Protein AF-A0A8J2TFR5-F1 (afdb_monomer)

Radius of gyration: 13.32 Å; Cα contacts (8 Å, |Δi|>4): 48; chains: 1; bounding box: 30×21×37 Å

Nearest PDB structures (foldseek):
  3hps-assembly1_A  TM=4.796E-01  e=9.541E+00  Mycobacterium tuberculosis H37Rv

Structure (mmCIF, N/CA/C/O backbone):
data_AF-A0A8J2TFR5-F1
#
_entry.id   AF-A0A8J2TFR5-F1
#
loop_
_atom_site.group_PDB
_atom_site.id
_atom_site.type_symbol
_atom_site.label_atom_id
_atom_site.label_alt_id
_atom_site.label_comp_id
_atom_site.label_asym_id
_atom_site.label_entity_id
_atom_site.label_seq_id
_atom_site.pdbx_PDB_ins_code
_atom_site.Cartn_x
_atom_site.Cartn_y
_atom_site.Cartn_z
_atom_site.occupancy
_atom_site.B_iso_or_equiv
_atom_site.auth_seq_id
_atom_site.auth_comp_id
_atom_site.auth_asym_id
_atom_site.auth_atom_id
_atom_site.pdbx_PDB_model_num
ATOM 1 N N . MET A 1 1 ? 2.050 -0.258 -4.027 1.00 89.75 1 MET A N 1
ATOM 2 C CA . MET A 1 1 ? 1.462 -1.608 -4.182 1.00 89.75 1 MET A CA 1
ATOM 3 C C . MET A 1 1 ? 1.231 -1.998 -5.638 1.00 89.75 1 MET A C 1
ATOM 5 O O . MET A 1 1 ? 1.924 -2.883 -6.111 1.00 89.75 1 MET A O 1
ATOM 9 N N . LEU A 1 2 ? 0.336 -1.342 -6.390 1.00 92.94 2 LEU A N 1
ATOM 10 C CA . LEU A 1 2 ? -0.006 -1.774 -7.761 1.00 92.94 2 LEU A CA 1
ATOM 11 C C . LEU A 1 2 ? 1.183 -1.796 -8.731 1.00 92.94 2 LEU A C 1
ATOM 13 O O . LEU A 1 2 ? 1.466 -2.825 -9.327 1.00 92.94 2 LEU A O 1
ATOM 17 N N . LYS A 1 3 ? 1.939 -0.703 -8.833 1.00 92.00 3 LYS A N 1
ATOM 18 C CA . LYS A 1 3 ? 3.155 -0.666 -9.657 1.00 92.00 3 LYS A CA 1
ATOM 19 C C . LYS A 1 3 ? 4.168 -1.756 -9.274 1.00 92.00 3 LYS A C 1
ATOM 21 O O . LYS A 1 3 ? 4.768 -2.364 -10.147 1.00 92.00 3 LYS A O 1
ATOM 26 N N . TYR A 1 4 ? 4.304 -2.046 -7.978 1.00 91.06 4 TYR A N 1
ATOM 27 C CA . TYR A 1 4 ? 5.177 -3.113 -7.485 1.00 91.06 4 TYR A CA 1
ATOM 28 C C . TYR A 1 4 ? 4.704 -4.503 -7.942 1.00 91.06 4 TYR A C 1
ATOM 30 O O . TYR A 1 4 ? 5.518 -5.312 -8.383 1.00 91.06 4 TYR A O 1
ATOM 38 N N . LYS A 1 5 ? 3.390 -4.760 -7.882 1.00 91.69 5 LYS A N 1
ATOM 39 C CA . LYS A 1 5 ? 2.767 -6.009 -8.340 1.00 91.69 5 LYS A CA 1
ATOM 40 C C . LYS A 1 5 ? 2.947 -6.214 -9.847 1.00 91.69 5 LYS A C 1
ATOM 42 O O . LYS A 1 5 ? 3.450 -7.240 -10.272 1.00 91.69 5 LYS A O 1
ATOM 47 N N . TYR A 1 6 ? 2.597 -5.207 -10.644 1.00 91.50 6 TYR A N 1
ATOM 48 C CA . TYR A 1 6 ? 2.495 -5.330 -12.104 1.00 91.50 6 TYR A CA 1
ATOM 49 C C . TYR A 1 6 ? 3.782 -5.004 -12.880 1.00 91.50 6 TYR A C 1
ATOM 51 O O . TYR A 1 6 ? 3.823 -5.202 -14.090 1.00 91.50 6 TYR A O 1
ATOM 59 N N . GLN A 1 7 ? 4.832 -4.503 -12.222 1.00 91.06 7 GLN A N 1
ATOM 60 C CA . GLN A 1 7 ? 6.147 -4.283 -12.836 1.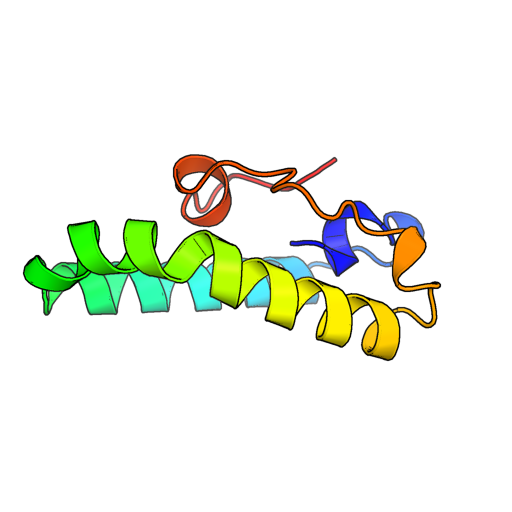00 91.06 7 GLN A CA 1
ATOM 61 C C . GLN A 1 7 ? 7.245 -5.016 -12.053 1.00 91.06 7 GLN A C 1
ATOM 63 O O . GLN A 1 7 ? 8.150 -4.385 -11.503 1.00 91.06 7 GLN A O 1
ATOM 68 N N . SER A 1 8 ? 7.165 -6.350 -11.99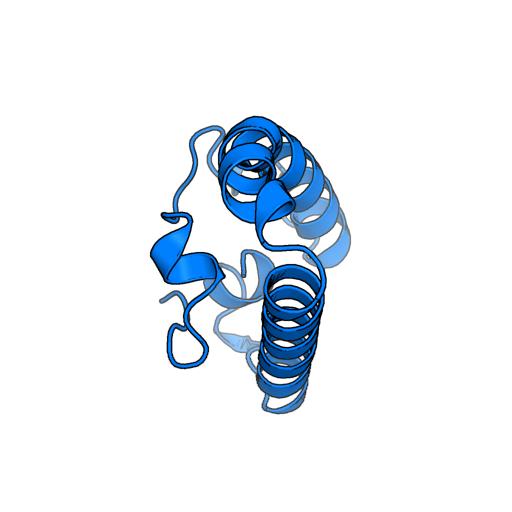8 1.00 89.56 8 SER A N 1
ATOM 69 C CA . SER A 1 8 ? 8.134 -7.218 -11.308 1.00 89.56 8 SER A CA 1
ATOM 70 C C . SER A 1 8 ? 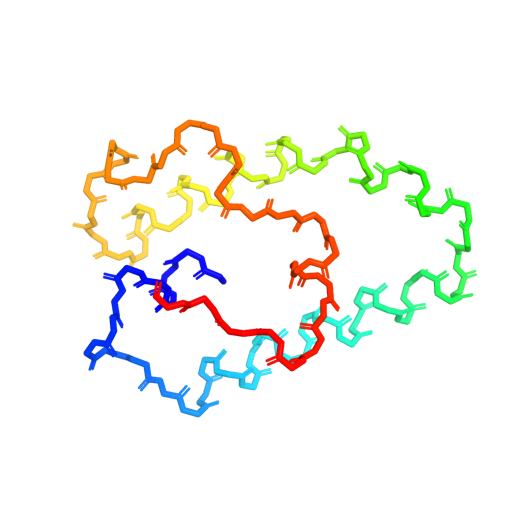9.586 -6.935 -11.711 1.00 89.56 8 SER A C 1
ATOM 72 O O . SER A 1 8 ? 10.438 -6.764 -10.843 1.00 89.56 8 SER A O 1
ATOM 74 N N . GLU A 1 9 ? 9.833 -6.762 -13.010 1.00 90.50 9 GLU A N 1
ATOM 75 C CA . GLU A 1 9 ? 11.149 -6.461 -13.599 1.00 90.50 9 GLU A CA 1
ATOM 76 C C . GLU A 1 9 ? 11.753 -5.123 -13.144 1.00 90.50 9 GLU A C 1
ATOM 78 O O . GLU A 1 9 ? 12.946 -4.879 -13.302 1.00 90.50 9 GLU A O 1
ATOM 83 N N . ARG A 1 10 ? 10.935 -4.215 -12.600 1.00 88.81 10 ARG A N 1
ATOM 84 C CA . ARG A 1 10 ? 11.359 -2.871 -12.175 1.00 88.81 10 ARG A CA 1
ATOM 85 C C . ARG A 1 10 ? 11.364 -2.701 -10.656 1.00 88.81 10 ARG A C 1
ATOM 87 O O . ARG A 1 10 ? 11.585 -1.593 -10.160 1.00 88.81 10 ARG A O 1
ATOM 94 N N . ARG A 1 11 ? 11.126 -3.782 -9.904 1.00 91.50 11 ARG A N 1
ATOM 95 C CA . ARG A 1 11 ? 11.199 -3.771 -8.440 1.00 91.50 11 ARG A CA 1
ATOM 96 C C . ARG A 1 11 ? 12.604 -3.355 -8.010 1.00 91.50 11 ARG A C 1
ATOM 98 O O . ARG A 1 11 ? 13.597 -3.940 -8.423 1.00 91.50 11 ARG A O 1
ATOM 105 N N . SER A 1 12 ? 12.675 -2.350 -7.147 1.00 92.19 12 SER A N 1
ATOM 106 C CA . SER A 1 12 ? 13.930 -1.836 -6.600 1.00 92.19 12 SER A CA 1
ATOM 107 C C . SER A 1 12 ? 13.820 -1.633 -5.093 1.00 92.19 12 SER A C 1
ATOM 109 O O . SER A 1 12 ? 12.718 -1.517 -4.548 1.00 92.19 12 SER A O 1
ATOM 111 N N . ASN A 1 13 ? 14.968 -1.552 -4.417 1.00 92.69 13 ASN A N 1
ATOM 112 C CA . ASN A 1 13 ? 15.014 -1.214 -2.992 1.00 92.69 13 ASN A CA 1
ATOM 113 C C . ASN A 1 13 ? 14.414 0.169 -2.724 1.00 92.69 13 ASN A C 1
ATOM 115 O O . ASN A 1 13 ? 13.738 0.344 -1.721 1.00 92.69 13 ASN A O 1
ATOM 119 N N . THR A 1 14 ? 14.558 1.118 -3.653 1.00 93.12 14 THR A N 1
ATOM 120 C CA . THR A 1 14 ? 13.929 2.439 -3.542 1.00 93.12 14 THR A CA 1
ATOM 121 C C . THR A 1 14 ? 12.409 2.337 -3.483 1.00 93.12 14 THR A C 1
ATOM 123 O O . THR A 1 14 ? 11.796 2.973 -2.638 1.00 93.12 14 THR A O 1
ATOM 126 N N . TRP A 1 15 ? 11.780 1.501 -4.317 1.00 92.81 15 TRP A N 1
ATOM 127 C CA . TRP A 1 15 ? 10.323 1.326 -4.248 1.00 92.81 15 TRP A CA 1
ATOM 128 C C . TRP A 1 15 ? 9.884 0.636 -2.960 1.00 92.81 15 TRP A C 1
ATOM 130 O O . TRP A 1 15 ? 8.812 0.951 -2.455 1.00 92.81 15 TRP A O 1
ATOM 140 N N . ARG A 1 16 ? 10.691 -0.296 -2.434 1.00 91.81 16 ARG A N 1
ATOM 141 C CA . ARG A 1 16 ? 10.427 -0.919 -1.129 1.00 91.81 16 ARG A CA 1
ATOM 142 C C . ARG A 1 16 ? 10.485 0.124 -0.013 1.00 91.81 16 ARG A C 1
ATOM 144 O O . ARG A 1 16 ? 9.527 0.215 0.738 1.00 91.81 16 ARG A O 1
ATOM 151 N N . LEU A 1 17 ? 11.526 0.959 0.013 1.00 93.38 17 LEU A N 1
ATOM 152 C CA . LEU A 1 17 ? 11.666 2.055 0.978 1.00 93.38 17 LEU A CA 1
ATOM 153 C C . LEU A 1 17 ? 10.502 3.048 0.898 1.00 93.38 17 LEU A C 1
ATOM 155 O O . LEU A 1 17 ? 9.962 3.432 1.922 1.00 93.38 17 LEU A O 1
ATOM 159 N N . THR A 1 18 ? 10.050 3.415 -0.305 1.00 92.94 18 THR A N 1
ATOM 160 C CA . THR A 1 18 ? 8.873 4.288 -0.451 1.00 92.94 18 THR A CA 1
ATOM 161 C C . THR A 1 18 ? 7.595 3.642 0.094 1.00 92.94 18 THR A C 1
ATOM 163 O O . THR A 1 18 ? 6.740 4.337 0.635 1.00 92.94 18 THR A O 1
ATOM 166 N N . LEU A 1 19 ? 7.419 2.322 -0.060 1.00 92.75 19 LEU A N 1
ATOM 167 C CA . LEU A 1 19 ? 6.269 1.624 0.528 1.00 92.75 19 LEU A CA 1
ATOM 168 C C . LEU A 1 19 ? 6.349 1.593 2.054 1.00 92.75 19 LEU A C 1
ATOM 170 O O . LEU A 1 19 ? 5.328 1.808 2.698 1.00 92.75 19 LEU A O 1
ATOM 174 N N . ASP A 1 20 ? 7.539 1.336 2.585 1.00 94.00 20 ASP A N 1
ATOM 175 C CA . ASP A 1 20 ? 7.833 1.303 4.016 1.00 94.00 20 ASP A CA 1
ATOM 176 C C . ASP A 1 20 ? 7.554 2.668 4.665 1.00 94.00 20 ASP A C 1
ATOM 178 O O . ASP A 1 20 ? 6.681 2.778 5.519 1.00 94.00 20 ASP A O 1
ATOM 182 N N . GLU A 1 21 ? 8.136 3.742 4.123 1.00 95.62 21 GLU A N 1
ATOM 183 C CA . GLU A 1 21 ? 7.945 5.116 4.610 1.00 95.62 21 GLU A CA 1
ATOM 184 C C . GLU A 1 21 ? 6.464 5.530 4.622 1.00 95.62 21 GLU A C 1
ATOM 186 O O . GLU A 1 21 ? 5.978 6.159 5.561 1.00 95.62 21 GLU A O 1
ATOM 191 N N . HIS A 1 22 ? 5.706 5.183 3.577 1.00 94.75 22 HIS A N 1
ATOM 192 C CA . HIS A 1 22 ? 4.278 5.492 3.547 1.00 94.75 22 HIS A CA 1
ATOM 193 C C . HIS A 1 22 ? 3.475 4.706 4.584 1.00 94.75 22 HIS A C 1
ATOM 195 O O . HIS A 1 22 ? 2.473 5.225 5.073 1.00 94.75 22 HIS A O 1
ATOM 201 N N . ARG A 1 23 ? 3.875 3.474 4.906 1.00 95.06 23 ARG A N 1
ATOM 202 C CA . ARG A 1 23 ? 3.208 2.658 5.925 1.00 95.06 23 ARG A CA 1
ATOM 203 C C . ARG A 1 23 ? 3.519 3.157 7.326 1.00 95.06 23 ARG A C 1
ATOM 205 O O . ARG A 1 23 ? 2.573 3.311 8.091 1.00 95.06 23 ARG A O 1
ATOM 212 N N . ASP A 1 24 ? 4.776 3.486 7.611 1.00 95.25 24 ASP A N 1
ATOM 213 C CA . ASP A 1 24 ? 5.185 4.083 8.886 1.00 95.25 24 ASP A CA 1
ATOM 214 C C . ASP A 1 24 ? 4.388 5.355 9.169 1.00 95.25 24 ASP A C 1
ATOM 216 O O . ASP A 1 24 ? 3.769 5.483 10.221 1.00 95.25 24 ASP A O 1
ATOM 220 N N . ARG A 1 25 ? 4.277 6.246 8.178 1.00 95.44 25 ARG A N 1
ATOM 221 C CA . ARG A 1 25 ? 3.488 7.479 8.312 1.00 95.44 25 ARG A CA 1
ATOM 222 C C . ARG A 1 25 ? 2.013 7.213 8.604 1.00 95.44 25 ARG A C 1
ATOM 224 O O . ARG A 1 25 ? 1.426 7.886 9.441 1.00 95.44 25 ARG A O 1
ATOM 231 N N . ILE A 1 26 ? 1.406 6.225 7.941 1.00 94.38 26 ILE A N 1
ATOM 232 C CA . ILE A 1 26 ? 0.016 5.844 8.238 1.00 94.38 26 ILE A CA 1
ATOM 233 C C . ILE A 1 26 ? -0.090 5.268 9.656 1.00 94.38 26 ILE A C 1
ATOM 235 O O . ILE A 1 26 ? -1.069 5.529 10.353 1.00 94.38 26 ILE A O 1
ATOM 239 N N . GLU A 1 27 ? 0.883 4.470 10.091 1.00 94.19 27 GLU A N 1
ATOM 240 C CA . GLU A 1 27 ? 0.906 3.904 11.438 1.00 94.19 27 GLU A CA 1
ATOM 241 C C . GLU A 1 27 ? 1.029 5.001 12.508 1.00 94.19 27 GLU A C 1
ATOM 243 O O . GLU A 1 27 ? 0.301 4.966 13.502 1.00 94.19 27 GLU A O 1
ATOM 248 N N . GLU A 1 28 ? 1.900 5.986 12.291 1.00 95.62 28 GLU A N 1
ATOM 249 C CA . GLU A 1 28 ? 2.057 7.177 13.130 1.00 95.62 28 GLU A CA 1
ATOM 250 C C . GLU A 1 28 ? 0.757 7.987 13.198 1.00 95.62 28 GLU A C 1
ATOM 252 O O . GLU A 1 28 ? 0.236 8.202 14.295 1.00 95.62 28 GLU A O 1
ATOM 257 N N . ASP A 1 29 ? 0.152 8.316 12.051 1.00 95.06 29 ASP A N 1
ATOM 258 C CA . ASP A 1 29 ? -1.130 9.033 11.980 1.00 95.06 29 ASP A CA 1
ATOM 259 C C . ASP A 1 29 ? -2.237 8.289 12.761 1.00 95.06 29 ASP A C 1
ATOM 261 O O . ASP A 1 29 ? -3.059 8.888 13.463 1.00 95.06 29 ASP A O 1
ATOM 265 N N . LEU A 1 30 ? -2.256 6.953 12.684 1.00 93.81 30 LEU A N 1
ATOM 266 C CA . LEU A 1 30 ? -3.205 6.105 13.409 1.00 93.81 30 LEU A CA 1
ATOM 267 C C . LEU A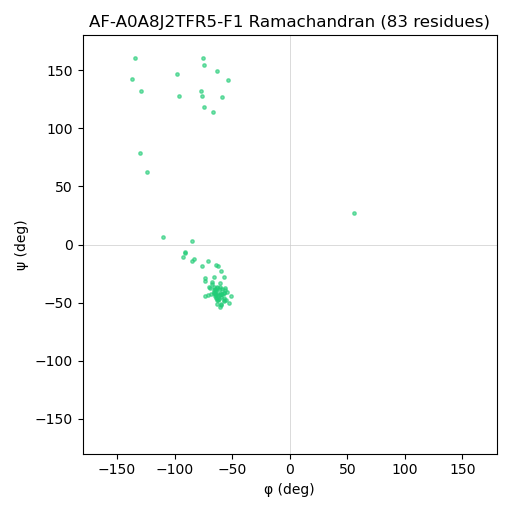 1 30 ? -2.918 5.990 14.911 1.00 93.81 30 LEU A C 1
ATOM 269 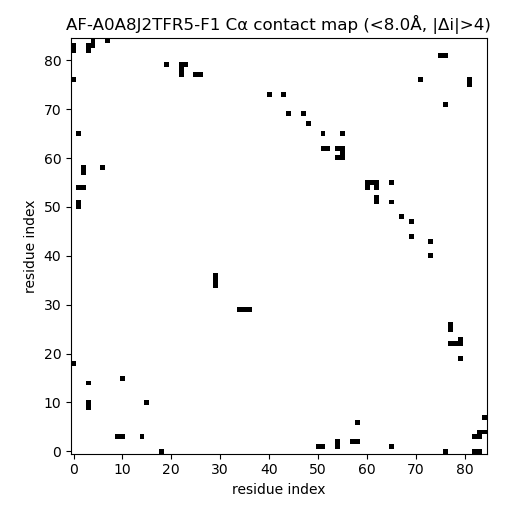O O . LEU A 1 30 ? -3.851 5.733 15.684 1.00 93.81 30 LEU A O 1
ATOM 273 N N . LYS A 1 31 ? -1.654 6.117 15.326 1.00 94.94 31 LYS A N 1
ATOM 274 C CA . LYS A 1 31 ? -1.251 6.174 16.739 1.00 94.94 31 LYS A CA 1
ATOM 275 C C . LYS A 1 31 ? -1.677 7.504 17.353 1.00 94.94 31 LYS A 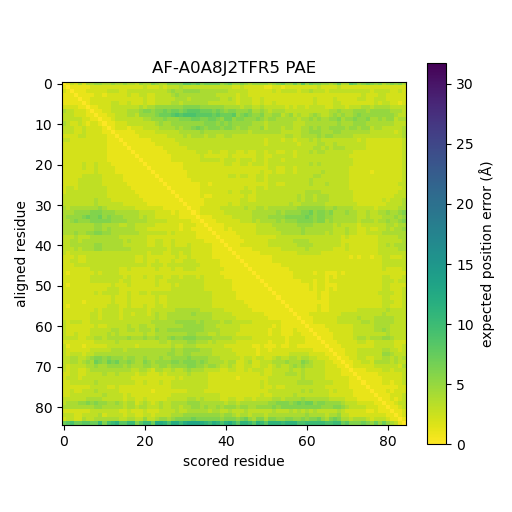C 1
ATOM 277 O O . LYS A 1 31 ? -2.238 7.498 18.447 1.00 94.94 31 LYS A O 1
ATOM 282 N N . GLU A 1 32 ? -1.471 8.608 16.640 1.00 97.25 32 GLU A N 1
ATOM 283 C CA . GLU A 1 32 ? -1.868 9.947 17.086 1.00 97.25 32 GLU A CA 1
ATOM 284 C C . GLU A 1 32 ? -3.389 10.137 17.081 1.00 97.25 32 GLU A C 1
ATOM 286 O O . GLU A 1 32 ? -3.944 10.767 17.981 1.00 97.25 32 GLU A O 1
ATOM 291 N N . SER A 1 33 ? -4.082 9.550 16.102 1.00 96.31 33 SER A N 1
ATOM 292 C CA . SER A 1 33 ? -5.536 9.659 15.955 1.00 96.31 33 SER A CA 1
ATOM 293 C C . SER A 1 33 ? -6.208 8.288 15.782 1.00 96.31 33 SER A C 1
ATOM 295 O O . SER A 1 33 ? -6.632 7.927 14.681 1.00 96.31 33 SER A O 1
ATOM 297 N N . PRO A 1 34 ? -6.415 7.517 16.871 1.00 93.56 34 PRO A N 1
ATOM 298 C CA . PRO A 1 34 ? -7.027 6.186 16.799 1.00 93.56 34 PRO A CA 1
ATOM 299 C C . PRO A 1 34 ? -8.445 6.161 16.210 1.00 93.56 34 PRO A C 1
ATOM 301 O O . PRO A 1 34 ? -8.877 5.130 15.691 1.00 93.56 34 PRO A O 1
ATOM 304 N N . SER A 1 35 ? -9.166 7.285 16.260 1.00 95.12 35 SER A N 1
ATOM 305 C CA . SER A 1 35 ? -10.485 7.459 15.637 1.00 95.12 35 SER A CA 1
ATOM 306 C C . SER A 1 35 ? -10.458 7.354 14.108 1.00 95.12 35 SER A C 1
ATOM 308 O O . SER A 1 35 ? -11.500 7.103 13.507 1.00 95.12 35 SER A O 1
ATOM 310 N N . LEU A 1 36 ? -9.289 7.476 13.472 1.00 93.81 36 LEU A N 1
ATOM 311 C CA . LEU A 1 36 ? -9.130 7.296 12.028 1.00 93.81 36 LEU A CA 1
ATOM 312 C C . LEU A 1 36 ? -9.158 5.823 11.601 1.00 93.81 36 LEU A C 1
ATOM 314 O O . LEU A 1 36 ? -9.428 5.534 10.438 1.00 93.81 36 LEU A O 1
ATOM 318 N N . LYS A 1 37 ? -8.941 4.868 12.514 1.00 92.19 37 LYS A N 1
ATOM 319 C CA . LYS A 1 37 ? -8.957 3.427 12.195 1.00 92.19 37 LYS A CA 1
ATOM 320 C C . LYS A 1 37 ? -10.237 2.965 11.474 1.00 92.19 37 LYS A C 1
ATOM 322 O O . LYS A 1 37 ? -10.103 2.310 10.439 1.00 92.19 37 LYS A O 1
ATOM 327 N N . PRO A 1 38 ? -11.460 3.272 11.958 1.00 94.38 38 PRO A N 1
ATOM 328 C CA . PRO A 1 38 ? -12.681 2.952 11.216 1.00 94.38 38 PRO A CA 1
ATOM 329 C C . PRO A 1 38 ? -12.775 3.718 9.890 1.00 94.38 38 PRO A C 1
ATOM 331 O O . PRO A 1 38 ? -13.119 3.120 8.873 1.00 94.38 38 PRO A O 1
ATOM 334 N N . PHE A 1 39 ? -12.377 4.992 9.871 1.00 94.31 39 PHE A N 1
ATOM 335 C CA . PHE A 1 39 ? -12.440 5.837 8.678 1.00 94.31 39 PHE A CA 1
ATOM 336 C C . PHE A 1 39 ? -11.605 5.287 7.513 1.00 94.31 39 PHE A C 1
ATOM 338 O O . PHE A 1 39 ? -12.053 5.310 6.369 1.00 94.31 39 PHE A O 1
ATOM 345 N N . ILE A 1 40 ? -10.425 4.713 7.780 1.00 93.62 40 ILE A N 1
ATOM 346 C CA . ILE A 1 40 ? -9.597 4.106 6.725 1.00 93.62 40 ILE A CA 1
ATOM 347 C C . ILE A 1 40 ? -10.354 2.992 5.995 1.00 93.62 40 ILE A C 1
ATOM 349 O O . ILE A 1 40 ? -10.241 2.897 4.774 1.00 93.62 40 ILE A O 1
ATOM 353 N N . ARG A 1 41 ? -11.153 2.179 6.702 1.00 92.31 41 ARG A N 1
ATOM 354 C CA . ARG A 1 41 ? -11.966 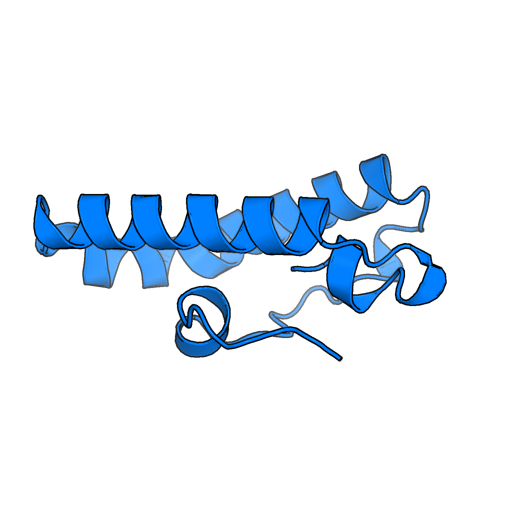1.128 6.063 1.00 92.31 41 ARG A CA 1
ATOM 355 C C . ARG A 1 41 ? -13.025 1.724 5.138 1.00 92.31 41 ARG A C 1
ATOM 357 O O . ARG A 1 41 ? -13.245 1.180 4.059 1.00 92.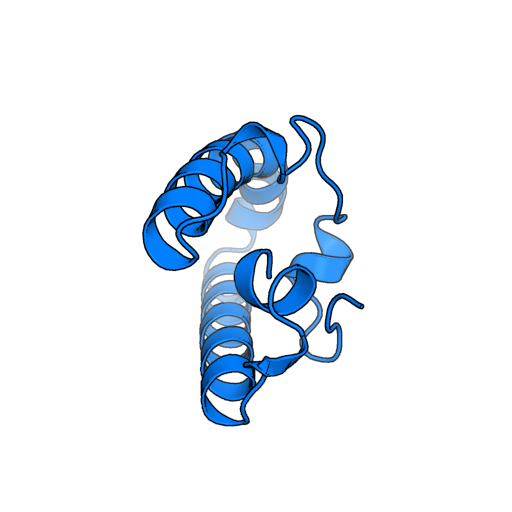31 41 ARG A O 1
ATOM 364 N N . GLU A 1 42 ? -13.631 2.842 5.527 1.00 95.12 42 GLU A N 1
ATOM 365 C CA . GLU A 1 42 ? -14.659 3.533 4.740 1.00 95.12 42 GLU A CA 1
ATOM 366 C C . GLU A 1 42 ? -14.093 4.107 3.434 1.00 95.12 42 GLU A C 1
ATOM 368 O O . GLU A 1 42 ? -14.702 3.964 2.374 1.00 95.12 42 GLU A O 1
ATOM 373 N N . VAL A 1 43 ? -12.894 4.699 3.481 1.00 95.25 43 VAL A N 1
ATOM 374 C CA . VAL A 1 43 ? -12.278 5.339 2.304 1.00 95.25 43 VAL A CA 1
ATOM 375 C C . VAL A 1 43 ? -11.389 4.410 1.477 1.00 95.25 43 VAL A C 1
ATOM 377 O O . VAL A 1 43 ? -10.928 4.799 0.402 1.00 95.25 43 VAL A O 1
ATOM 380 N N . PHE A 1 44 ? -11.133 3.180 1.935 1.00 94.56 44 PHE A N 1
ATOM 381 C CA . PHE A 1 44 ? -10.151 2.282 1.318 1.00 94.56 44 PHE A CA 1
ATOM 382 C C . PHE A 1 44 ? -10.433 2.020 -0.167 1.00 94.56 44 PHE A C 1
ATOM 384 O O . PHE A 1 44 ? -9.535 2.142 -1.006 1.00 94.56 44 PHE A O 1
ATOM 391 N N . LEU A 1 45 ? -11.692 1.733 -0.513 1.00 94.94 45 LEU A N 1
ATOM 392 C CA . LEU A 1 45 ? -12.099 1.494 -1.897 1.00 94.94 45 LEU A CA 1
ATOM 393 C C . LEU A 1 45 ? -11.909 2.742 -2.773 1.00 94.94 45 LEU A C 1
ATOM 395 O O . LEU A 1 45 ? -11.413 2.641 -3.896 1.00 94.94 45 LEU A O 1
ATOM 399 N N . GLU A 1 46 ? -12.261 3.926 -2.271 1.00 96.00 46 GLU A N 1
ATOM 400 C CA . GLU A 1 46 ? -12.087 5.185 -3.003 1.00 96.00 46 GLU A CA 1
ATOM 401 C C . GLU A 1 46 ? -10.599 5.480 -3.253 1.00 96.00 46 GLU A C 1
ATOM 403 O O . GLU A 1 46 ? -10.189 5.798 -4.380 1.00 96.00 46 GLU A O 1
ATOM 408 N N . CYS A 1 47 ? -9.771 5.320 -2.218 1.00 95.69 47 CYS A N 1
ATOM 409 C CA . CYS A 1 47 ? -8.319 5.431 -2.300 1.00 95.69 47 CYS A CA 1
ATOM 410 C C . CYS A 1 47 ? -7.744 4.449 -3.326 1.00 95.69 47 CYS A C 1
ATOM 412 O O . CYS A 1 47 ? -6.897 4.833 -4.139 1.00 95.69 47 CYS A O 1
ATOM 414 N N . TYR A 1 48 ? -8.253 3.218 -3.362 1.00 96.31 48 TYR A N 1
ATOM 415 C CA . TYR A 1 48 ? -7.859 2.227 -4.353 1.00 96.31 48 TYR A CA 1
ATOM 416 C C . TYR A 1 48 ? -8.216 2.644 -5.784 1.00 96.31 48 TYR A C 1
ATOM 418 O O . TYR A 1 48 ? -7.353 2.589 -6.661 1.00 96.31 48 TYR A O 1
ATOM 426 N N . GLN A 1 49 ? -9.428 3.146 -6.042 1.00 96.75 49 GLN A N 1
ATOM 427 C CA . GLN A 1 49 ? -9.794 3.617 -7.387 1.00 96.75 49 GLN A CA 1
ATOM 428 C C . GLN A 1 49 ? -8.900 4.773 -7.859 1.00 96.75 49 GLN A C 1
ATOM 430 O O . GLN A 1 49 ? -8.537 4.846 -9.038 1.00 96.75 49 GLN A O 1
ATOM 435 N N . LYS A 1 50 ? -8.495 5.670 -6.949 1.00 96.81 50 LYS A N 1
ATOM 436 C CA . LYS A 1 50 ? -7.494 6.711 -7.241 1.00 96.81 50 LYS A CA 1
ATOM 437 C C . LYS A 1 50 ? -6.125 6.090 -7.540 1.00 96.81 50 LYS A C 1
ATOM 439 O O . LYS A 1 50 ? -5.479 6.489 -8.511 1.00 96.81 50 LYS A O 1
ATOM 444 N N . ALA A 1 51 ? -5.700 5.104 -6.751 1.00 95.75 51 ALA A N 1
ATOM 445 C CA . ALA A 1 51 ? -4.437 4.399 -6.941 1.00 95.75 51 ALA A CA 1
ATOM 446 C C . ALA A 1 51 ? -4.379 3.640 -8.276 1.00 95.75 51 ALA A C 1
ATOM 448 O O . ALA A 1 51 ? -3.338 3.679 -8.925 1.00 95.75 51 ALA A O 1
ATOM 449 N N . ARG A 1 52 ? -5.481 3.027 -8.738 1.00 96.81 52 ARG A N 1
ATOM 450 C CA . ARG A 1 52 ? -5.573 2.392 -10.068 1.00 96.81 52 ARG A CA 1
ATOM 451 C C . ARG A 1 52 ? -5.256 3.376 -11.189 1.00 96.81 52 ARG A C 1
ATOM 453 O O . ARG A 1 52 ? -4.430 3.081 -12.047 1.00 96.81 52 ARG A O 1
ATOM 460 N N . ARG A 1 53 ? -5.873 4.564 -11.159 1.00 97.06 53 ARG A N 1
ATOM 461 C CA . ARG A 1 53 ? -5.623 5.614 -12.163 1.00 97.06 53 ARG A CA 1
ATOM 462 C C . ARG A 1 53 ? -4.168 6.071 -12.148 1.00 97.06 53 ARG A C 1
ATOM 464 O O . ARG A 1 53 ? -3.546 6.132 -13.202 1.00 97.06 53 ARG A O 1
ATOM 471 N N . LYS A 1 54 ? -3.616 6.336 -10.958 1.00 96.75 54 LYS A N 1
ATOM 472 C CA . LYS A 1 54 ? -2.202 6.715 -10.803 1.00 96.75 54 LYS A CA 1
ATOM 473 C C . LYS A 1 54 ? -1.262 5.624 -11.320 1.00 96.75 54 LYS A C 1
ATOM 475 O O . LYS A 1 54 ? -0.345 5.933 -12.068 1.00 96.75 54 LYS A O 1
ATOM 480 N N . ALA A 1 55 ? -1.524 4.363 -10.976 1.00 95.69 55 ALA A N 1
ATOM 481 C CA . ALA A 1 55 ? -0.723 3.231 -11.423 1.00 95.69 55 ALA A CA 1
ATOM 482 C C . ALA A 1 55 ? -0.748 3.091 -12.947 1.00 95.69 55 ALA A C 1
ATOM 484 O O . ALA A 1 55 ? 0.306 2.917 -13.540 1.00 95.69 55 ALA A O 1
ATOM 485 N N . SER A 1 56 ? -1.912 3.225 -13.588 1.00 97.00 56 SER A N 1
ATOM 486 C CA . SER A 1 56 ? -2.017 3.206 -15.052 1.00 97.00 56 SER A CA 1
ATOM 487 C C . SER A 1 56 ? -1.154 4.283 -15.709 1.00 97.00 56 SER A C 1
ATOM 489 O O . SER A 1 56 ? -0.360 3.957 -16.584 1.00 97.00 56 SER A O 1
ATOM 491 N N . ILE A 1 57 ? -1.219 5.525 -15.218 1.00 96.62 57 ILE A N 1
ATOM 492 C CA . ILE A 1 57 ? -0.403 6.636 -15.732 1.00 96.62 57 ILE A CA 1
ATOM 493 C C . ILE A 1 57 ? 1.096 6.372 -15.526 1.00 96.62 57 ILE A C 1
ATOM 495 O O . ILE A 1 57 ? 1.891 6.547 -16.439 1.00 96.62 57 ILE A O 1
ATOM 499 N N . GLU A 1 58 ? 1.497 5.952 -14.327 1.00 94.25 58 GLU A N 1
ATOM 500 C CA . GLU A 1 58 ? 2.912 5.793 -13.971 1.00 94.25 58 GLU A CA 1
ATOM 501 C C . GLU A 1 58 ? 3.569 4.570 -14.630 1.00 94.25 58 GLU A C 1
ATOM 503 O O . GLU A 1 58 ? 4.772 4.559 -14.891 1.00 94.25 58 GLU A O 1
ATOM 508 N N . THR A 1 59 ? 2.788 3.515 -14.863 1.00 93.00 59 THR A N 1
ATOM 509 C CA . THR A 1 59 ? 3.281 2.261 -15.448 1.00 93.00 59 THR A CA 1
ATOM 510 C C . THR A 1 59 ? 3.153 2.203 -16.962 1.00 93.00 59 THR A C 1
ATOM 512 O O . THR A 1 59 ? 3.719 1.285 -17.554 1.00 93.00 59 THR A O 1
ATOM 515 N N . ASP A 1 60 ? 2.427 3.152 -17.557 1.00 95.12 60 ASP A N 1
ATOM 516 C CA . ASP A 1 60 ? 2.014 3.146 -18.963 1.00 95.12 60 ASP A CA 1
ATOM 517 C C . ASP A 1 60 ? 1.238 1.871 -19.361 1.00 95.12 60 ASP A C 1
ATOM 519 O O . ASP A 1 60 ? 1.246 1.420 -20.504 1.00 95.12 60 ASP A O 1
ATOM 523 N N . LEU A 1 61 ? 0.562 1.248 -18.387 1.00 95.12 61 LEU A N 1
ATOM 524 C CA . LEU A 1 61 ? -0.299 0.088 -18.605 1.00 95.12 61 LEU A CA 1
ATOM 525 C C . LEU A 1 61 ? -1.766 0.528 -18.701 1.00 95.12 61 LEU A C 1
ATOM 527 O O . LEU A 1 61 ? -2.183 1.436 -17.969 1.00 95.12 61 LEU A O 1
ATOM 531 N N . PRO A 1 62 ? -2.596 -0.150 -19.518 1.00 96.56 62 PRO A N 1
ATOM 532 C CA . PRO A 1 62 ? -4.028 0.118 -19.574 1.00 96.56 62 PRO A CA 1
ATOM 533 C C . PRO A 1 62 ? -4.683 0.046 -18.190 1.00 96.56 62 PRO A C 1
ATOM 535 O O . PRO A 1 62 ? -4.388 -0.844 -17.396 1.00 96.56 62 PRO A O 1
ATOM 538 N N . ILE A 1 63 ? -5.638 0.936 -17.906 1.00 96.06 63 ILE A N 1
ATOM 539 C CA . ILE A 1 63 ? -6.358 0.945 -16.618 1.00 96.06 63 ILE A CA 1
ATOM 540 C C . ILE A 1 63 ? -7.065 -0.389 -16.319 1.00 96.06 63 ILE A C 1
ATOM 542 O O . ILE A 1 63 ? -7.212 -0.771 -15.158 1.00 96.06 63 ILE A O 1
ATOM 546 N N . ASN A 1 64 ? -7.446 -1.120 -17.370 1.00 95.69 64 ASN A N 1
ATOM 547 C CA . ASN A 1 64 ? -8.083 -2.435 -17.289 1.00 95.69 64 ASN A CA 1
ATOM 548 C C . ASN A 1 64 ? -7.126 -3.549 -16.832 1.00 95.69 64 ASN A C 1
ATOM 550 O O . ASN A 1 64 ? -7.593 -4.609 -16.432 1.00 95.69 64 ASN A O 1
ATOM 554 N N . THR A 1 65 ? -5.810 -3.313 -16.844 1.00 95.25 65 THR A N 1
ATOM 555 C CA . THR A 1 65 ? -4.811 -4.230 -16.270 1.00 95.25 65 THR A CA 1
ATOM 556 C C . THR A 1 65 ? -4.950 -4.333 -14.750 1.00 95.25 65 THR A C 1
ATOM 558 O O . THR A 1 65 ? -4.634 -5.363 -14.157 1.00 95.25 65 THR A O 1
ATOM 561 N N . PHE A 1 66 ? -5.451 -3.276 -14.106 1.00 95.19 66 PHE A N 1
ATOM 562 C CA . PHE A 1 66 ? -5.690 -3.242 -12.668 1.00 95.19 66 PHE A CA 1
ATOM 563 C C . PHE A 1 66 ? -7.160 -3.588 -12.394 1.00 95.19 66 PHE A C 1
ATOM 565 O O . PHE A 1 66 ? -8.029 -2.925 -12.963 1.00 95.19 66 PHE A O 1
ATOM 572 N N . PRO A 1 67 ? -7.483 -4.559 -11.524 1.00 95.31 67 PRO A N 1
ATOM 573 C CA . PRO A 1 67 ? -8.863 -4.969 -11.264 1.00 95.31 67 PRO A CA 1
ATOM 574 C C . PRO A 1 67 ? -9.687 -3.830 -10.662 1.00 95.31 67 PRO A C 1
ATOM 576 O O . PRO A 1 67 ? -9.151 -2.964 -9.982 1.00 95.31 67 PRO A O 1
ATOM 579 N N . ILE A 1 68 ? -10.994 -3.791 -10.938 1.00 94.69 68 ILE A N 1
ATOM 580 C CA . ILE A 1 68 ? -11.895 -2.805 -10.312 1.00 94.69 68 ILE A CA 1
ATOM 581 C C . ILE A 1 68 ? -12.060 -3.120 -8.825 1.00 94.69 68 ILE A C 1
ATOM 583 O O . ILE A 1 68 ? -12.108 -2.205 -8.005 1.00 94.69 68 ILE A O 1
ATOM 587 N N . GLU A 1 69 ? -12.120 -4.404 -8.493 1.00 92.88 69 GLU A N 1
ATOM 588 C CA . GLU A 1 69 ? -12.169 -4.899 -7.124 1.00 92.88 69 GLU A CA 1
ATOM 589 C C . GLU A 1 69 ? -10.807 -4.781 -6.443 1.00 92.88 69 GLU A C 1
ATOM 591 O O . GLU A 1 69 ? -9.767 -4.776 -7.100 1.00 92.88 69 GLU A O 1
ATOM 596 N N . LEU A 1 70 ? -10.828 -4.684 -5.114 1.00 91.44 70 LEU A N 1
ATOM 597 C CA . LEU A 1 70 ? -9.636 -4.609 -4.278 1.00 91.44 70 LEU A CA 1
ATOM 598 C C . LEU A 1 70 ? -8.862 -5.937 -4.341 1.00 91.44 70 LEU A C 1
ATOM 600 O O . LEU A 1 70 ? -9.349 -6.939 -3.825 1.00 91.44 70 LEU A O 1
ATOM 604 N N . PRO A 1 71 ? -7.642 -5.967 -4.909 1.00 91.81 71 PRO A N 1
ATOM 605 C CA . PRO A 1 71 ? -6.823 -7.173 -4.949 1.00 91.81 71 PRO A CA 1
ATOM 606 C C . PRO A 1 71 ? -6.002 -7.356 -3.665 1.00 91.81 71 PRO A C 1
ATOM 608 O O . PRO A 1 71 ? -5.166 -8.252 -3.613 1.00 91.81 71 PRO A O 1
ATOM 611 N N . PHE A 1 72 ? -6.181 -6.458 -2.691 1.00 92.62 72 PHE A N 1
ATOM 612 C CA . PHE A 1 72 ? -5.482 -6.423 -1.415 1.00 92.62 72 PHE A CA 1
ATOM 613 C C . PHE A 1 72 ? -6.489 -6.119 -0.312 1.00 92.62 72 PHE A C 1
ATOM 615 O O . PHE A 1 72 ? -7.374 -5.274 -0.479 1.00 92.62 72 PHE A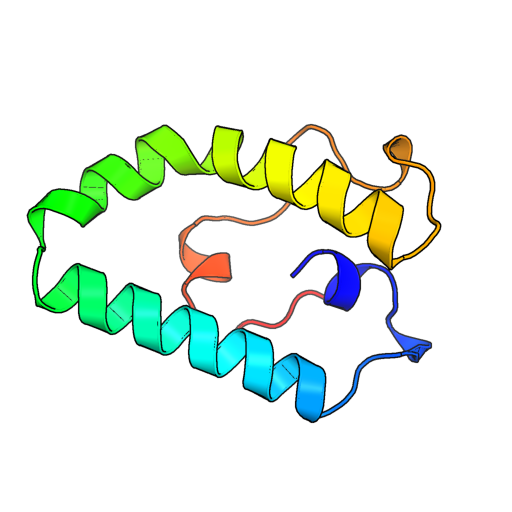 O 1
ATOM 622 N N . THR A 1 73 ? -6.306 -6.759 0.829 1.00 94.06 73 THR A N 1
ATOM 623 C CA . THR A 1 73 ? -6.964 -6.409 2.084 1.00 94.06 73 THR A CA 1
ATOM 624 C C . THR A 1 73 ? -6.336 -5.153 2.687 1.00 94.06 73 THR A C 1
ATOM 626 O O . THR A 1 73 ? -5.214 -4.763 2.342 1.00 94.06 73 THR A O 1
ATOM 629 N N . LEU A 1 74 ? -7.057 -4.491 3.594 1.00 92.56 74 LEU A N 1
ATOM 630 C CA . LEU A 1 74 ? -6.504 -3.332 4.291 1.00 92.56 74 LEU A CA 1
ATOM 631 C C . LEU A 1 74 ? -5.302 -3.751 5.150 1.00 92.56 74 LEU A C 1
ATOM 633 O O . LEU A 1 74 ? -4.291 -3.056 5.191 1.00 92.56 74 LEU A O 1
ATOM 637 N N . GLU A 1 75 ? -5.404 -4.914 5.782 1.00 92.94 75 GLU A N 1
ATOM 638 C CA . GLU A 1 75 ? -4.377 -5.514 6.621 1.00 92.94 75 GLU A CA 1
ATOM 639 C C . GLU A 1 75 ? -3.078 -5.763 5.832 1.00 92.94 75 GLU A C 1
ATOM 641 O O . GLU A 1 75 ? -2.002 -5.413 6.307 1.00 92.94 75 GLU A O 1
ATOM 646 N N . GLU A 1 76 ? -3.157 -6.266 4.596 1.00 94.44 76 GLU A N 1
ATOM 647 C CA . GLU A 1 76 ? -1.993 -6.422 3.707 1.00 94.44 76 GLU A CA 1
ATOM 648 C C . GLU A 1 76 ? -1.375 -5.080 3.291 1.00 94.44 76 GLU A C 1
ATOM 650 O O . GLU A 1 76 ? -0.152 -4.931 3.234 1.00 94.44 76 GLU A O 1
ATOM 655 N N . VAL A 1 77 ? -2.201 -4.076 2.984 1.00 93.00 77 VAL A N 1
ATOM 656 C CA . VAL A 1 77 ? -1.694 -2.757 2.576 1.00 93.00 77 VAL A CA 1
ATOM 657 C C . VAL A 1 77 ? -0.950 -2.074 3.723 1.00 93.00 77 VAL A C 1
ATOM 659 O O . VAL A 1 77 ? 0.074 -1.438 3.468 1.00 93.00 77 VAL A O 1
ATOM 662 N N . LEU A 1 78 ? -1.422 -2.245 4.959 1.00 92.00 78 LEU A N 1
ATOM 663 C CA . LEU A 1 78 ? -0.819 -1.668 6.163 1.00 92.00 78 LEU A CA 1
ATOM 664 C C . LEU A 1 78 ? 0.325 -2.508 6.753 1.00 92.00 78 LEU A C 1
ATOM 666 O O . LEU A 1 78 ? 1.079 -1.999 7.573 1.00 92.00 78 LEU A O 1
ATOM 670 N N . ASN A 1 79 ? 0.486 -3.768 6.348 1.00 92.25 79 ASN A N 1
ATOM 671 C CA . ASN A 1 79 ? 1.564 -4.622 6.841 1.00 92.25 79 ASN A CA 1
ATOM 672 C C . ASN A 1 79 ? 2.920 -4.221 6.227 1.00 92.25 79 ASN A C 1
ATOM 674 O O . ASN A 1 79 ? 3.106 -4.336 5.015 1.00 92.25 79 ASN A O 1
ATOM 678 N N . LEU A 1 80 ? 3.869 -3.804 7.072 1.00 86.25 80 LEU A N 1
ATOM 679 C CA . LEU A 1 80 ? 5.233 -3.400 6.698 1.00 86.25 80 LEU A CA 1
ATOM 680 C C . LEU A 1 80 ? 5.978 -4.474 5.895 1.00 86.25 80 LEU A C 1
ATOM 682 O O . LEU A 1 80 ? 6.598 -4.169 4.876 1.00 86.25 80 LEU A O 1
ATOM 686 N N . GLU A 1 81 ? 5.831 -5.742 6.272 1.00 88.06 81 GLU A N 1
ATOM 687 C CA . GLU A 1 81 ? 6.535 -6.861 5.637 1.00 88.06 81 GLU A CA 1
ATOM 688 C C . GLU A 1 81 ? 5.845 -7.362 4.362 1.00 88.06 81 GLU A C 1
ATOM 690 O O . GLU A 1 81 ? 6.428 -8.120 3.583 1.00 88.06 81 GLU A O 1
ATOM 695 N N . TYR A 1 82 ? 4.604 -6.939 4.106 1.00 92.12 82 TYR A N 1
ATOM 696 C CA . TYR A 1 82 ? 3.855 -7.421 2.954 1.00 92.12 82 TYR A CA 1
ATOM 697 C C . TYR A 1 82 ? 4.341 -6.767 1.659 1.00 92.12 82 TYR A C 1
ATOM 699 O O . TYR A 1 82 ? 4.353 -5.539 1.513 1.00 92.12 82 TYR A O 1
ATOM 707 N N . LEU A 1 83 ? 4.658 -7.593 0.667 1.00 90.19 83 LEU A N 1
ATOM 708 C CA . LEU A 1 83 ? 4.946 -7.170 -0.697 1.00 90.19 83 LEU A CA 1
ATOM 709 C C . LEU A 1 83 ? 4.097 -8.005 -1.656 1.00 90.19 83 LEU A C 1
ATOM 711 O O . LEU A 1 83 ? 4.067 -9.225 -1.527 1.00 90.19 83 LEU A O 1
ATOM 715 N N . PRO A 1 84 ? 3.408 -7.374 -2.618 1.00 87.19 84 PRO A N 1
ATOM 716 C CA . PRO A 1 84 ? 2.531 -8.100 -3.515 1.00 87.19 84 PRO A CA 1
ATOM 717 C C . PRO A 1 84 ? 3.358 -8.825 -4.582 1.00 87.19 84 PRO A C 1
ATOM 719 O O . PRO A 1 84 ? 4.226 -8.208 -5.211 1.00 87.19 84 PRO A O 1
ATOM 722 N N . GLU A 1 85 ? 3.060 -10.107 -4.786 1.00 79.31 85 GLU A N 1
ATOM 723 C CA . GLU A 1 85 ? 3.643 -10.931 -5.854 1.00 79.31 85 GLU A CA 1
ATOM 724 C C . GLU A 1 85 ? 3.075 -10.604 -7.232 1.00 79.31 85 GLU A C 1
ATOM 726 O O . GLU A 1 85 ? 1.839 -10.406 -7.359 1.00 79.31 85 GLU A O 1
#

Sequence (85 aa):
MLKYKYQSERRSNTWRLTLDEHRDRIEEDLKESPSLKPFIREVFLECYQKARRKASIETDLPINTFPIELPFTLEEVLNLEYLPE

Foldseek 3Di:
DLLQQPCVVPDDVVVLVVLLVVLVVVVVVCVVPVVCVVVCVVCVLVVVVVVLVVSCVVVVHDSVVDDNDDPDDPCLSNDSPHGHD

pLDDT: mean 93.52, std 2.77, range [79.31, 97.25]

Solvent-accessible surface area (backbone atoms only — not comparable to full-atom values): 5112 Å² total; per-residue (Å²): 105,65,56,51,35,79,35,64,94,70,65,46,71,66,58,50,50,55,54,41,55,55,32,51,52,51,50,51,53,38,68,78,37,60,80,45,58,65,51,51,67,72,44,44,65,60,53,46,59,52,47,44,55,51,35,19,68,77,66,74,44,64,62,80,77,49,70,94,62,79,93,62,54,71,68,52,71,59,34,76,87,58,74,66,115

Mean predicted aligned error: 2.82 Å

Secondary structure (DSSP, 8-state):
-HHHHH-GGG--HHHHHHHHHHHHHHHHHHHH-TTHHHHHHHHHHHHHHHHHHHHHHHHT--GGGS-SS-SS-HHHHH-TT----